Protein AF-A0A6N9GZ29-F1 (afdb_monomer_lite)

Foldseek 3Di:
DEWEDDPQKIADWAFDACPPDPARGDTDGPRPDIDTPVCPVVFKDFPDKDFQKFKFKDLDAVVRSVVRSVSSNVSVVVVVVPDDPQKYKYFPDDPVQDKGKDKDWDWDQDPNDTGIMIMIMIPPTGMMTIMGTDPDD

Radius of gyration: 17.94 Å; chains: 1; bounding box: 43×24×58 Å

Sequence (137 aa):
MILRRYGKWYHSVEPNFNPAAMTEIGFQRDRVLSVSAGDFEDGYRAVATGEVGAEADGDVQRHAERELLGRLEGALGEKVAALEAGQVLVVLNGRTDWPKTRERREAVIVEGENRFFFHWWVDPPLRVGVFEAKASG

pLDDT: mean 94.72, std 6.19, range [49.94, 98.56]

Structure (mmCIF, N/CA/C/O backbone):
data_AF-A0A6N9GZ29-F1
#
_entry.id   AF-A0A6N9GZ29-F1
#
loop_
_atom_site.group_PDB
_atom_site.id
_atom_site.type_symbol
_atom_site.label_atom_id
_atom_site.label_alt_id
_atom_site.label_comp_id
_atom_site.label_asym_id
_atom_site.label_entity_id
_atom_site.label_seq_id
_atom_site.pdbx_PDB_ins_code
_atom_site.Cartn_x
_atom_site.Cartn_y
_atom_site.Cartn_z
_atom_site.occupancy
_atom_site.B_iso_or_equiv
_atom_site.auth_seq_id
_atom_site.auth_comp_id
_atom_site.auth_asym_id
_atom_site.auth_atom_id
_atom_site.pdbx_PDB_model_num
ATOM 1 N N . MET A 1 1 ? -13.084 -2.326 1.342 1.00 94.94 1 MET A N 1
ATOM 2 C CA . MET A 1 1 ? -12.672 -0.965 1.763 1.00 94.94 1 MET A CA 1
ATOM 3 C C . MET A 1 1 ? -11.238 -1.013 2.263 1.00 94.94 1 MET A C 1
ATOM 5 O O . MET A 1 1 ? -10.879 -1.998 2.905 1.00 94.94 1 MET A O 1
ATOM 9 N N . ILE A 1 2 ? -10.453 0.035 1.999 1.00 98.06 2 ILE A N 1
ATOM 10 C CA . ILE A 1 2 ? -9.087 0.190 2.513 1.00 98.06 2 ILE A CA 1
ATOM 11 C C . ILE A 1 2 ? -9.062 1.337 3.523 1.00 98.06 2 ILE A C 1
ATOM 13 O O . ILE A 1 2 ? -9.587 2.410 3.244 1.00 98.06 2 ILE A O 1
ATOM 17 N N . LEU A 1 3 ? -8.432 1.130 4.677 1.00 98.19 3 LEU A N 1
ATOM 18 C CA . LEU A 1 3 ? -8.191 2.145 5.693 1.00 98.19 3 LEU A CA 1
ATOM 19 C C . LEU A 1 3 ? -6.704 2.467 5.799 1.00 98.19 3 LEU A C 1
ATOM 21 O O . LEU A 1 3 ? -5.841 1.596 5.691 1.00 98.19 3 LEU A O 1
ATOM 25 N N . ARG A 1 4 ? -6.393 3.726 6.094 1.00 97.62 4 ARG A N 1
ATOM 26 C CA . ARG A 1 4 ? -5.029 4.163 6.395 1.00 97.62 4 ARG A CA 1
ATOM 27 C C . ARG A 1 4 ? -5.019 5.121 7.572 1.00 97.62 4 ARG A C 1
ATOM 29 O O . ARG A 1 4 ? -5.857 6.019 7.668 1.00 97.62 4 ARG A O 1
ATOM 36 N N . ARG A 1 5 ? -4.017 4.970 8.441 1.00 97.06 5 ARG A N 1
ATOM 37 C CA . ARG A 1 5 ? -3.788 5.885 9.560 1.00 97.06 5 ARG A CA 1
ATOM 38 C C . ARG A 1 5 ? -3.189 7.208 9.082 1.00 97.06 5 ARG A C 1
ATOM 40 O O . ARG A 1 5 ? -2.175 7.248 8.388 1.00 97.06 5 ARG A O 1
ATOM 47 N N . TYR A 1 6 ? -3.781 8.309 9.522 1.00 94.50 6 TYR A N 1
ATOM 48 C CA . TYR A 1 6 ? -3.252 9.662 9.409 1.00 94.50 6 TYR A CA 1
ATOM 49 C C . TYR A 1 6 ? -3.266 10.308 10.797 1.00 94.50 6 TYR A C 1
ATOM 51 O O . TYR A 1 6 ? -4.265 10.868 11.248 1.00 94.50 6 TYR A O 1
ATOM 59 N N . GLY A 1 7 ? -2.139 10.219 11.503 1.00 93.75 7 GLY A N 1
ATOM 60 C CA . GLY A 1 7 ? -2.032 10.721 12.872 1.00 93.75 7 GLY A CA 1
ATOM 61 C C . GLY A 1 7 ? -2.940 9.948 13.832 1.00 93.75 7 GLY A C 1
ATOM 62 O O . GLY A 1 7 ? -2.716 8.763 14.080 1.00 93.75 7 GLY A O 1
ATOM 63 N N . LYS A 1 8 ? -3.950 10.628 14.387 1.00 96.56 8 LYS A N 1
ATOM 64 C CA . LYS A 1 8 ? -4.889 10.077 15.382 1.00 96.56 8 LYS A CA 1
ATOM 65 C C . LYS A 1 8 ? -6.151 9.454 14.776 1.00 96.56 8 LYS A C 1
ATOM 67 O O . LYS A 1 8 ? -7.055 9.112 15.526 1.00 96.56 8 LYS A O 1
ATOM 72 N N . TRP A 1 9 ? -6.220 9.328 13.454 1.00 97.88 9 TRP A N 1
ATOM 73 C CA . TRP A 1 9 ? -7.416 8.872 12.748 1.00 97.88 9 TRP A CA 1
ATOM 74 C C . TRP A 1 9 ? -7.069 7.806 11.720 1.00 97.88 9 TRP A C 1
ATOM 76 O O . TRP A 1 9 ? -6.032 7.902 11.064 1.00 97.88 9 TRP A O 1
ATOM 86 N N . TYR A 1 10 ? -7.953 6.832 11.548 1.00 98.06 10 TYR A N 1
ATOM 87 C CA . TYR A 1 10 ? -8.022 6.016 10.344 1.00 98.06 10 TYR A CA 1
ATOM 88 C C . TYR A 1 10 ? -9.072 6.609 9.412 1.00 98.06 10 TYR A C 1
ATOM 90 O O . TYR A 1 10 ? -10.162 6.985 9.844 1.00 98.06 10 TYR A O 1
ATOM 98 N N . HIS A 1 11 ? -8.730 6.691 8.132 1.00 98.25 11 HIS A N 1
ATOM 99 C CA . HIS A 1 11 ? -9.641 7.128 7.082 1.00 98.25 11 HIS A CA 1
ATOM 100 C C . HIS A 1 11 ? -9.740 6.056 6.014 1.00 98.25 11 HIS A C 1
ATOM 102 O O . HIS A 1 11 ? -8.729 5.415 5.709 1.00 98.25 11 HIS A O 1
ATOM 108 N N . SER A 1 12 ? -10.919 5.920 5.420 1.00 98.00 12 SER A N 1
ATOM 109 C CA . SER A 1 12 ? -11.058 5.185 4.171 1.00 98.00 12 SER A CA 1
ATOM 110 C C . SER A 1 12 ? -10.366 5.921 3.027 1.00 98.00 12 SER A C 1
ATOM 112 O O . SER A 1 12 ? -10.313 7.160 2.978 1.00 98.00 12 SER A O 1
ATOM 114 N N . VAL A 1 13 ? -9.732 5.132 2.169 1.00 98.19 13 VAL A N 1
ATOM 115 C CA . VAL A 1 13 ? -8.892 5.601 1.077 1.00 98.19 13 VAL A CA 1
ATOM 116 C C . VAL A 1 13 ? -9.063 4.726 -0.154 1.00 98.19 13 VAL A C 1
ATOM 118 O O . VAL A 1 13 ? -9.310 3.528 -0.042 1.00 98.19 13 VAL A O 1
ATOM 121 N N . GLU A 1 14 ? -8.805 5.329 -1.305 1.00 97.38 14 GLU A N 1
ATOM 122 C CA . GLU A 1 14 ? -8.599 4.639 -2.573 1.00 97.38 14 GLU A CA 1
ATOM 123 C C . GLU A 1 14 ? -7.116 4.720 -2.973 1.00 97.38 14 GLU A C 1
ATOM 125 O O . GLU A 1 14 ? -6.444 5.717 -2.643 1.00 97.38 14 GLU A O 1
ATOM 130 N N . PRO A 1 15 ? -6.575 3.700 -3.663 1.00 96.44 15 PRO A N 1
ATOM 131 C CA . PRO A 1 15 ? -5.266 3.793 -4.296 1.00 96.44 15 PRO A CA 1
ATOM 132 C C . PRO A 1 15 ? -5.234 4.976 -5.272 1.00 96.44 15 PRO A C 1
ATOM 134 O O . PRO A 1 15 ? -6.202 5.272 -5.964 1.00 96.44 15 PRO A O 1
ATOM 137 N N . ASN A 1 16 ? -4.117 5.695 -5.301 1.00 95.19 16 ASN A N 1
ATOM 138 C CA . ASN A 1 16 ? -3.870 6.767 -6.261 1.00 95.19 16 ASN A CA 1
ATOM 139 C C . ASN A 1 16 ? -2.430 6.636 -6.751 1.00 95.19 16 ASN A C 1
ATOM 141 O O . ASN A 1 16 ? -1.554 7.419 -6.366 1.00 95.19 16 ASN A O 1
ATOM 145 N N . PHE A 1 17 ? -2.173 5.556 -7.491 1.00 95.56 17 PHE A N 1
ATOM 146 C CA . PHE A 1 17 ? -0.832 5.225 -7.948 1.00 95.56 17 PHE A CA 1
ATOM 147 C C . PHE A 1 17 ? -0.514 5.984 -9.232 1.00 95.56 17 PHE A C 1
ATOM 149 O O . PHE A 1 17 ? -1.263 5.931 -10.205 1.00 95.56 17 PHE A O 1
ATOM 156 N N . ASN A 1 18 ? 0.580 6.744 -9.226 1.00 90.75 18 ASN A N 1
ATOM 157 C CA . ASN A 1 18 ? 0.902 7.643 -10.327 1.00 90.75 18 ASN A CA 1
ATOM 158 C C . ASN A 1 18 ? 2.422 7.819 -10.491 1.00 90.75 18 ASN A C 1
ATOM 160 O O . ASN A 1 18 ? 3.042 8.457 -9.638 1.00 90.75 18 ASN A O 1
ATOM 164 N N . PRO A 1 19 ? 3.017 7.371 -11.614 1.00 84.62 19 PRO A N 1
ATOM 165 C CA . PRO A 1 19 ? 4.462 7.470 -11.859 1.00 84.62 19 PRO A CA 1
ATOM 166 C C . PRO A 1 19 ? 4.973 8.918 -12.004 1.00 84.62 19 PRO A C 1
ATOM 168 O O . PRO A 1 19 ? 6.173 9.178 -12.017 1.00 84.62 19 PRO A O 1
ATOM 171 N N . ALA A 1 20 ? 4.070 9.892 -12.158 1.00 87.06 20 ALA A N 1
ATOM 172 C CA . ALA A 1 20 ? 4.404 11.314 -12.226 1.00 87.06 20 ALA A CA 1
ATOM 173 C C . ALA A 1 20 ? 4.254 12.043 -10.876 1.00 87.06 20 ALA A C 1
ATOM 175 O O . ALA A 1 20 ? 4.560 13.234 -10.789 1.00 87.06 20 ALA A O 1
ATOM 176 N N . ALA A 1 21 ? 3.754 11.374 -9.832 1.00 83.25 21 ALA A N 1
ATOM 177 C CA . ALA A 1 21 ? 3.577 11.979 -8.517 1.00 83.25 21 ALA A CA 1
ATOM 178 C C . ALA A 1 21 ? 4.878 11.960 -7.700 1.00 83.25 21 ALA A C 1
ATOM 180 O O . ALA A 1 21 ? 5.719 11.083 -7.849 1.00 83.25 21 ALA A O 1
ATOM 181 N N . MET A 1 22 ? 5.010 12.892 -6.747 1.00 71.62 22 MET A N 1
ATOM 182 C CA . MET A 1 22 ? 6.132 12.906 -5.789 1.00 71.62 22 MET A CA 1
ATOM 183 C C . MET A 1 22 ? 6.166 11.648 -4.897 1.00 71.62 22 MET A C 1
ATOM 185 O O . MET A 1 22 ? 7.170 11.343 -4.259 1.00 71.62 22 MET A O 1
ATOM 189 N N . THR A 1 23 ? 5.044 10.940 -4.798 1.00 80.00 23 THR A N 1
ATOM 190 C CA . THR A 1 23 ? 4.934 9.638 -4.142 1.00 80.00 23 THR A CA 1
ATOM 191 C C . THR A 1 23 ? 4.103 8.754 -5.052 1.00 80.00 23 THR A C 1
ATOM 193 O O . THR A 1 23 ? 2.889 8.931 -5.124 1.00 80.00 23 THR A O 1
ATOM 196 N N . GLU A 1 24 ? 4.758 7.841 -5.764 1.00 87.56 24 GLU A N 1
ATOM 197 C CA . GLU A 1 24 ? 4.104 7.058 -6.817 1.00 87.56 24 GLU A CA 1
ATOM 198 C C . GLU A 1 24 ? 3.087 6.073 -6.251 1.00 87.56 24 GLU A C 1
ATOM 200 O O . GLU A 1 24 ? 2.067 5.825 -6.878 1.00 87.56 24 GLU A O 1
ATOM 205 N N . ILE A 1 25 ? 3.330 5.561 -5.042 1.00 95.56 25 ILE A N 1
ATOM 206 C CA . ILE A 1 25 ? 2.398 4.717 -4.292 1.00 95.56 25 ILE A CA 1
ATOM 207 C C . ILE A 1 25 ? 1.646 5.613 -3.303 1.00 95.56 25 ILE A C 1
ATOM 209 O O . ILE A 1 25 ? 2.064 5.802 -2.156 1.00 95.56 25 ILE A O 1
ATOM 213 N N . GLY A 1 26 ? 0.572 6.237 -3.785 1.00 95.00 26 GLY A N 1
ATOM 214 C CA . GLY A 1 26 ? -0.278 7.159 -3.035 1.00 95.00 26 GLY A CA 1
ATOM 215 C C . GLY A 1 26 ? -1.622 6.559 -2.617 1.00 95.00 26 GLY A C 1
ATOM 216 O O . GLY A 1 26 ? -2.121 5.618 -3.224 1.00 95.00 26 GLY A O 1
ATOM 217 N N . PHE A 1 27 ? -2.234 7.153 -1.591 1.00 95.94 27 PHE A N 1
ATOM 218 C CA . PHE A 1 27 ? -3.605 6.858 -1.163 1.00 95.94 27 PHE A CA 1
ATOM 219 C C . PHE A 1 27 ? -4.366 8.161 -0.948 1.00 95.94 27 PHE A C 1
ATOM 221 O O . PHE A 1 27 ? -3.891 9.051 -0.229 1.00 95.94 27 PHE A O 1
ATOM 228 N N . GLN A 1 28 ? -5.550 8.263 -1.542 1.00 95.62 28 GLN A N 1
ATOM 229 C CA . GLN A 1 28 ? -6.414 9.432 -1.431 1.00 95.62 28 GLN A CA 1
ATOM 230 C C . GLN A 1 28 ? -7.626 9.114 -0.559 1.00 95.62 28 GLN A C 1
ATOM 232 O O . GLN A 1 28 ? -8.272 8.093 -0.745 1.00 95.62 28 GLN A O 1
ATOM 237 N N . ARG A 1 29 ? -7.962 10.005 0.382 1.00 96.94 29 ARG A N 1
ATOM 238 C CA . ARG A 1 29 ? -9.166 9.849 1.213 1.00 96.94 29 ARG A CA 1
ATOM 239 C C . ARG A 1 29 ? -10.422 9.971 0.354 1.00 96.94 29 ARG A C 1
ATOM 241 O O . ARG A 1 29 ? -10.593 10.989 -0.316 1.00 96.94 29 ARG A O 1
ATOM 248 N N . ASP A 1 30 ? -11.312 8.995 0.462 1.00 96.00 30 ASP A N 1
ATOM 249 C CA . ASP A 1 30 ? -12.636 9.003 -0.182 1.00 96.00 30 ASP A CA 1
ATOM 250 C C . ASP A 1 30 ? -13.712 9.701 0.684 1.00 96.00 30 ASP A C 1
ATOM 252 O O . ASP A 1 30 ? -14.773 10.070 0.191 1.00 96.00 30 ASP A O 1
ATOM 256 N N . ARG A 1 31 ? -13.396 9.950 1.969 1.00 93.31 31 ARG A N 1
ATOM 257 C CA . ARG A 1 31 ? -14.261 10.550 3.004 1.00 93.31 31 ARG A CA 1
ATOM 258 C C . ARG A 1 31 ? -15.483 9.711 3.409 1.00 93.31 31 ARG A C 1
ATOM 260 O O . ARG A 1 31 ? -16.382 10.254 4.045 1.00 93.31 31 ARG A O 1
ATOM 267 N N . VAL A 1 32 ? -15.504 8.415 3.108 1.00 96.38 32 VAL A N 1
ATOM 268 C CA . VAL A 1 32 ? -16.609 7.508 3.471 1.00 96.38 32 VAL A CA 1
ATOM 269 C C . VAL A 1 32 ? -16.597 7.163 4.964 1.00 96.38 32 VAL A C 1
ATOM 271 O O . VAL A 1 32 ? -17.634 7.203 5.621 1.00 96.38 32 VAL A O 1
ATOM 274 N N . LEU A 1 33 ? -15.424 6.863 5.520 1.00 95.44 33 LEU A N 1
ATOM 275 C CA . LEU A 1 33 ? -15.212 6.500 6.917 1.00 95.44 33 LEU A CA 1
ATOM 276 C C . LEU A 1 33 ? -14.076 7.325 7.525 1.00 95.44 33 LEU A C 1
ATOM 278 O O . LEU A 1 33 ? -13.017 7.539 6.928 1.00 95.44 33 LEU A O 1
ATOM 282 N N . SER A 1 34 ? -14.286 7.744 8.769 1.00 97.19 34 SER A N 1
ATOM 283 C CA . SER A 1 34 ? -13.264 8.341 9.619 1.00 97.19 34 SER A CA 1
ATOM 284 C C . SER A 1 34 ? -13.493 7.890 11.054 1.00 97.19 34 SER A C 1
ATOM 286 O O . SER A 1 34 ? -14.524 8.213 11.637 1.00 97.19 34 SER A O 1
ATOM 288 N N . VAL A 1 35 ? -12.534 7.170 11.628 1.00 97.12 35 VAL A N 1
ATOM 289 C CA . VAL A 1 35 ? -12.609 6.630 12.995 1.00 97.12 35 VAL A CA 1
ATOM 290 C C . VAL A 1 35 ? -11.339 6.985 13.754 1.00 97.12 35 VAL A C 1
ATOM 292 O O . VAL A 1 35 ? -10.257 7.064 13.160 1.00 97.12 35 VAL A O 1
ATOM 295 N N . SER A 1 36 ? -11.453 7.280 15.049 1.00 98.06 36 SER A N 1
ATOM 296 C CA . SER A 1 36 ? -10.268 7.601 15.837 1.00 98.06 36 SER A CA 1
ATOM 297 C C . SER A 1 36 ? -9.372 6.365 15.947 1.00 98.06 36 SER A C 1
ATOM 299 O O . SER A 1 36 ? -9.835 5.228 15.878 1.00 98.06 36 SER A O 1
ATOM 301 N N . ALA A 1 37 ? -8.065 6.575 16.083 1.00 96.88 37 ALA A N 1
ATOM 302 C CA . ALA A 1 37 ? -7.130 5.468 16.235 1.00 96.88 37 ALA A CA 1
ATOM 303 C C . ALA A 1 37 ? -7.436 4.642 17.491 1.00 96.88 37 ALA A C 1
ATOM 305 O O . ALA A 1 37 ? -7.351 3.425 17.415 1.00 96.88 37 ALA A O 1
ATOM 306 N N . GLY A 1 38 ? -7.855 5.292 18.584 1.00 97.25 38 GLY A N 1
ATOM 307 C CA . GLY A 1 38 ? -8.264 4.606 19.811 1.00 97.25 38 GLY A CA 1
ATOM 308 C C . GLY A 1 38 ? -9.485 3.719 19.582 1.00 97.25 38 GLY A C 1
ATOM 309 O O . GLY A 1 38 ? -9.400 2.517 19.789 1.00 97.25 38 GLY A O 1
ATOM 310 N N . ASP A 1 39 ? -10.571 4.277 19.036 1.00 97.12 39 ASP A N 1
ATOM 311 C CA . ASP A 1 39 ? -11.798 3.504 18.786 1.00 97.12 39 ASP A CA 1
ATOM 312 C C . ASP A 1 39 ? -11.554 2.341 17.813 1.00 97.12 39 ASP A C 1
ATOM 314 O O . ASP A 1 39 ? -12.140 1.270 17.956 1.00 97.12 39 ASP A O 1
ATOM 318 N N . PHE A 1 40 ? -10.683 2.532 16.815 1.00 97.06 40 PHE A N 1
ATOM 319 C CA . PHE A 1 40 ? -10.313 1.462 15.894 1.00 97.06 40 PHE A CA 1
ATOM 320 C C . PHE A 1 40 ? -9.513 0.359 16.596 1.00 97.06 40 PHE A C 1
ATOM 322 O O . PHE A 1 40 ? -9.835 -0.816 16.454 1.00 97.06 40 PHE A O 1
ATOM 329 N N . GLU A 1 41 ? -8.483 0.720 17.361 1.00 95.00 41 GLU A N 1
ATOM 330 C CA . GLU A 1 41 ? -7.622 -0.229 18.081 1.00 95.00 41 GLU A CA 1
ATOM 331 C C . GLU A 1 41 ? -8.408 -0.999 19.170 1.00 95.00 41 GLU A C 1
ATOM 333 O O . GLU A 1 41 ? -8.197 -2.203 19.376 1.00 95.00 41 GLU A O 1
ATOM 338 N N . ASP A 1 42 ? -9.389 -0.348 19.798 1.00 96.19 42 ASP A N 1
ATOM 339 C CA . ASP A 1 42 ? -10.296 -0.955 20.772 1.00 96.19 42 ASP A CA 1
ATOM 340 C C . ASP A 1 42 ? -11.367 -1.822 20.102 1.00 96.19 42 ASP A C 1
ATOM 342 O O . ASP A 1 42 ? -11.636 -2.928 20.574 1.00 96.19 42 ASP A O 1
ATOM 346 N N . GLY A 1 43 ? -11.932 -1.374 18.980 1.00 95.69 43 GLY A N 1
ATOM 347 C CA . GLY A 1 43 ? -13.061 -2.015 18.307 1.00 95.69 43 GLY A CA 1
ATOM 348 C C . GLY A 1 43 ? -12.700 -3.085 17.276 1.00 95.69 43 GLY A C 1
ATOM 349 O O . GLY A 1 43 ? -13.558 -3.899 16.951 1.00 95.69 43 GLY A O 1
ATOM 350 N N . TYR A 1 44 ? -11.464 -3.125 16.770 1.00 96.94 44 TYR A N 1
ATOM 351 C CA . TYR A 1 44 ? -11.045 -4.045 15.706 1.00 96.94 44 TYR A CA 1
ATOM 352 C C . TYR A 1 44 ? -9.875 -4.932 16.125 1.00 96.94 44 TYR A C 1
ATOM 354 O O . TYR A 1 44 ? -9.022 -4.549 16.926 1.00 96.94 44 TYR A O 1
ATOM 362 N N . ARG A 1 45 ? -9.805 -6.134 15.550 1.00 96.94 45 ARG A N 1
ATOM 363 C CA . ARG A 1 45 ? -8.658 -7.044 15.678 1.00 96.94 45 ARG A CA 1
ATOM 364 C C . ARG A 1 45 ? -8.124 -7.434 14.307 1.00 96.94 45 ARG A C 1
ATOM 366 O O . ARG A 1 45 ? -8.899 -7.602 13.371 1.00 96.94 45 ARG A O 1
ATOM 373 N N . ALA A 1 46 ? -6.808 -7.597 14.205 1.00 97.38 46 ALA A N 1
ATOM 374 C CA . ALA A 1 46 ? -6.187 -8.142 13.004 1.00 97.38 46 ALA A CA 1
ATOM 375 C C . ALA A 1 46 ? -6.450 -9.651 12.929 1.00 97.38 46 ALA A C 1
ATOM 377 O O . ALA A 1 46 ? -6.232 -10.360 13.912 1.00 97.38 46 ALA A O 1
ATOM 378 N N . VAL A 1 47 ? -6.885 -10.132 11.767 1.00 97.19 47 VAL A N 1
ATOM 379 C CA . VAL A 1 47 ? -7.078 -11.566 11.488 1.00 97.19 47 VAL A CA 1
ATOM 380 C C . VAL A 1 47 ? -6.050 -12.116 10.508 1.00 97.19 47 VAL A C 1
ATOM 382 O O . VAL A 1 47 ? -5.732 -13.299 10.550 1.00 97.19 47 VAL A O 1
ATOM 385 N N . ALA A 1 48 ? -5.473 -11.254 9.671 1.00 97.50 48 ALA A N 1
ATOM 386 C CA . ALA A 1 48 ? -4.356 -11.597 8.804 1.00 97.50 48 ALA A CA 1
ATOM 387 C C . ALA A 1 48 ? -3.481 -10.367 8.560 1.00 97.50 48 ALA A C 1
ATOM 389 O O . ALA A 1 48 ? -3.972 -9.239 8.522 1.00 97.50 48 ALA A O 1
ATOM 390 N N . THR A 1 49 ? -2.189 -10.580 8.345 1.00 97.69 49 THR A N 1
ATOM 391 C CA . THR A 1 49 ? -1.264 -9.559 7.849 1.00 97.69 49 THR A CA 1
ATOM 392 C C . THR A 1 49 ? -0.457 -10.131 6.698 1.00 97.69 49 THR A C 1
ATOM 394 O O . THR A 1 49 ? -0.315 -11.345 6.556 1.00 97.69 49 THR A O 1
ATOM 397 N N . GLY A 1 50 ? 0.045 -9.257 5.839 1.00 96.94 50 GLY A N 1
ATOM 398 C CA . GLY A 1 50 ? 0.871 -9.671 4.723 1.00 96.94 50 GLY A CA 1
ATOM 399 C C . GLY A 1 50 ? 1.428 -8.493 3.954 1.00 96.94 50 GLY A C 1
ATOM 400 O O . GLY A 1 50 ? 1.225 -7.326 4.295 1.00 96.94 50 GLY A O 1
ATOM 401 N N . GLU A 1 51 ? 2.129 -8.831 2.888 1.00 97.62 51 GLU A N 1
ATOM 402 C CA . GLU A 1 51 ? 2.784 -7.878 2.010 1.00 97.62 51 GLU A CA 1
ATOM 403 C C . GLU A 1 51 ? 2.149 -7.938 0.621 1.00 97.62 51 GLU A C 1
ATOM 405 O O . GLU A 1 51 ? 1.637 -8.971 0.180 1.00 97.62 51 GLU A O 1
ATOM 410 N N . VAL A 1 52 ? 2.139 -6.790 -0.043 1.00 96.50 52 VAL A N 1
ATOM 411 C CA . VAL A 1 52 ? 1.795 -6.611 -1.446 1.00 96.50 52 VAL A CA 1
ATOM 412 C C . VAL A 1 52 ? 3.062 -6.085 -2.104 1.00 96.50 52 VAL A C 1
ATOM 414 O O . VAL A 1 52 ? 3.468 -4.939 -1.892 1.00 96.50 52 VAL A O 1
ATOM 417 N N . GLY A 1 53 ? 3.722 -6.964 -2.843 1.00 92.12 53 GLY A N 1
ATOM 418 C CA . GLY A 1 53 ? 4.817 -6.614 -3.732 1.00 92.12 53 GLY A CA 1
ATOM 419 C C . GLY A 1 53 ? 4.337 -6.640 -5.175 1.00 92.12 53 GLY A C 1
ATOM 420 O O . GLY A 1 53 ? 3.311 -7.240 -5.495 1.00 92.12 53 GLY A O 1
ATOM 421 N N . ALA A 1 54 ? 5.100 -5.999 -6.043 1.00 95.81 54 ALA A N 1
ATOM 422 C CA . ALA A 1 54 ? 4.979 -6.154 -7.478 1.00 95.81 54 ALA A CA 1
ATOM 423 C C . ALA A 1 54 ? 6.375 -6.031 -8.083 1.00 95.81 54 ALA A C 1
ATOM 425 O O . ALA A 1 54 ? 7.251 -5.378 -7.509 1.00 95.81 54 ALA A O 1
ATOM 426 N N . GLU A 1 55 ? 6.546 -6.648 -9.243 1.00 97.06 55 GLU A N 1
ATOM 427 C CA . GLU A 1 55 ? 7.727 -6.518 -10.087 1.00 97.06 55 GLU A CA 1
ATOM 428 C C . GLU A 1 55 ? 7.259 -6.362 -11.533 1.00 97.06 55 GLU A C 1
ATOM 430 O O . GLU A 1 55 ? 6.207 -6.898 -11.903 1.00 97.06 55 GLU A O 1
ATOM 435 N N . ALA A 1 56 ? 8.007 -5.622 -12.342 1.00 97.81 56 ALA A N 1
ATOM 436 C CA . ALA A 1 56 ? 7.782 -5.508 -13.776 1.00 97.81 56 ALA A CA 1
ATOM 437 C C . ALA A 1 56 ? 9.093 -5.187 -14.493 1.00 97.81 56 ALA A C 1
ATOM 439 O O . ALA A 1 56 ? 9.910 -4.413 -14.000 1.00 97.81 56 ALA A O 1
ATOM 440 N N . ASP A 1 57 ? 9.249 -5.748 -15.683 1.00 97.00 57 ASP A N 1
ATOM 441 C CA . ASP A 1 57 ? 10.453 -5.629 -16.487 1.00 97.00 57 ASP A CA 1
ATOM 442 C C . ASP A 1 57 ? 10.092 -5.133 -17.888 1.00 97.00 57 ASP A C 1
ATOM 444 O O . ASP A 1 57 ? 9.024 -5.457 -18.409 1.00 97.00 57 ASP A O 1
ATOM 448 N N . GLY A 1 58 ? 10.982 -4.380 -18.531 1.00 96.06 58 GLY A N 1
ATOM 449 C CA . GLY A 1 58 ? 10.756 -3.959 -19.910 1.00 96.06 58 GLY A CA 1
ATOM 450 C C . GLY A 1 58 ? 11.909 -3.191 -20.536 1.00 96.06 58 GLY A C 1
ATOM 451 O O . GLY A 1 58 ? 12.830 -2.731 -19.869 1.00 96.06 58 GLY A O 1
ATOM 452 N N . ASP A 1 59 ? 11.838 -3.023 -21.848 1.00 94.75 59 ASP A N 1
ATOM 453 C CA . ASP A 1 59 ? 12.781 -2.246 -22.659 1.00 94.75 59 ASP A CA 1
ATOM 454 C C . ASP A 1 59 ? 12.493 -0.733 -22.626 1.00 94.75 59 ASP A C 1
ATOM 456 O O . ASP A 1 59 ? 13.368 0.089 -22.898 1.00 94.75 59 ASP A O 1
ATOM 460 N N . VAL A 1 60 ? 11.274 -0.345 -22.236 1.00 94.44 60 VAL A N 1
ATOM 461 C CA . VAL A 1 60 ? 10.858 1.051 -22.065 1.00 94.4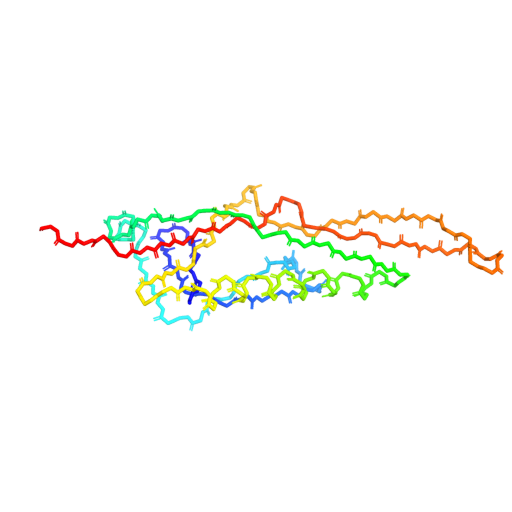4 60 VAL A CA 1
ATOM 462 C C . VAL A 1 60 ? 10.594 1.348 -20.590 1.00 94.44 60 VAL A C 1
ATOM 464 O O . VAL A 1 60 ? 9.569 0.948 -20.040 1.00 94.44 60 VAL A O 1
ATOM 467 N N . GLN A 1 61 ? 11.478 2.140 -19.972 1.00 93.25 61 GLN A N 1
ATOM 468 C CA . GLN A 1 61 ? 11.446 2.498 -18.544 1.00 93.25 61 GLN A CA 1
ATOM 469 C C . GLN A 1 61 ? 10.043 2.863 -18.028 1.00 93.25 61 GLN A C 1
ATOM 471 O O . GLN A 1 61 ? 9.544 2.25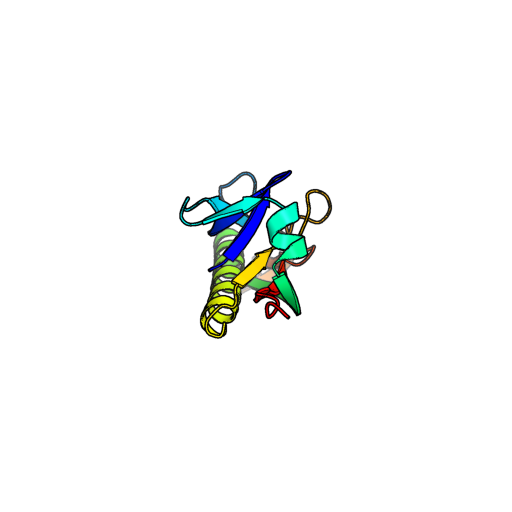3 -17.089 1.00 93.25 61 GLN A O 1
ATOM 476 N N . ARG A 1 62 ? 9.380 3.836 -18.672 1.00 93.94 62 ARG A N 1
ATOM 477 C CA . ARG A 1 62 ? 8.056 4.336 -18.255 1.00 93.94 62 ARG A CA 1
ATOM 478 C C . ARG A 1 62 ? 6.925 3.334 -18.454 1.00 93.94 62 ARG A C 1
ATOM 480 O O . ARG A 1 62 ? 5.884 3.476 -17.819 1.00 93.94 62 ARG A O 1
ATOM 487 N N . HIS A 1 63 ? 7.081 2.383 -19.371 1.00 95.62 63 HIS A N 1
ATOM 488 C CA . HIS A 1 63 ? 6.090 1.332 -19.566 1.00 95.62 63 HIS A CA 1
ATOM 489 C C . HIS A 1 63 ? 6.193 0.314 -18.429 1.00 95.62 63 HIS A C 1
ATOM 491 O O . HIS A 1 63 ? 5.191 0.072 -17.761 1.00 95.62 63 HIS A O 1
ATOM 497 N N . ALA A 1 64 ? 7.406 -0.170 -18.147 1.00 96.25 64 ALA A N 1
ATOM 498 C CA . ALA A 1 64 ? 7.665 -1.113 -17.061 1.00 96.25 64 ALA A CA 1
ATOM 499 C C . ALA A 1 64 ? 7.249 -0.549 -15.689 1.00 96.25 64 ALA A C 1
ATOM 501 O O . ALA A 1 64 ? 6.582 -1.224 -14.914 1.00 96.25 64 ALA A O 1
ATOM 502 N N . GLU A 1 65 ? 7.536 0.726 -15.412 1.00 96.19 65 GLU A N 1
ATOM 503 C CA . GLU A 1 65 ? 7.095 1.403 -14.183 1.00 96.19 65 GLU A CA 1
ATOM 504 C C . GLU A 1 65 ? 5.558 1.480 -14.055 1.00 96.19 65 GLU A C 1
ATOM 506 O O . GLU A 1 65 ? 5.000 1.233 -12.986 1.00 96.19 65 GLU A O 1
ATOM 511 N N . ARG A 1 66 ? 4.835 1.797 -15.140 1.00 96.06 66 ARG A N 1
ATOM 512 C CA . ARG A 1 66 ? 3.357 1.802 -15.122 1.00 96.06 66 ARG A CA 1
ATOM 513 C C . ARG A 1 66 ? 2.794 0.410 -14.897 1.00 96.06 66 ARG A C 1
ATOM 515 O O . ARG A 1 66 ? 1.809 0.265 -14.180 1.00 96.06 66 ARG A O 1
ATOM 522 N N . GLU A 1 67 ? 3.405 -0.593 -15.515 1.00 97.62 67 GLU A N 1
ATOM 523 C CA . GLU A 1 67 ? 3.016 -1.982 -15.328 1.00 97.62 67 GLU A CA 1
ATOM 524 C C . GLU A 1 67 ? 3.242 -2.431 -13.879 1.00 97.62 67 GLU A C 1
ATOM 526 O O . GLU A 1 67 ? 2.348 -3.044 -13.297 1.00 97.62 67 GLU A O 1
ATOM 531 N N . LEU A 1 68 ? 4.366 -2.050 -13.260 1.00 98.00 68 LEU A N 1
ATOM 532 C CA . LEU A 1 68 ? 4.625 -2.277 -11.836 1.00 98.00 68 LEU A CA 1
ATOM 533 C C . LEU A 1 68 ? 3.481 -1.728 -10.972 1.00 98.00 68 LEU A C 1
ATOM 535 O O . LEU A 1 68 ? 2.925 -2.449 -10.140 1.00 98.00 68 LEU A O 1
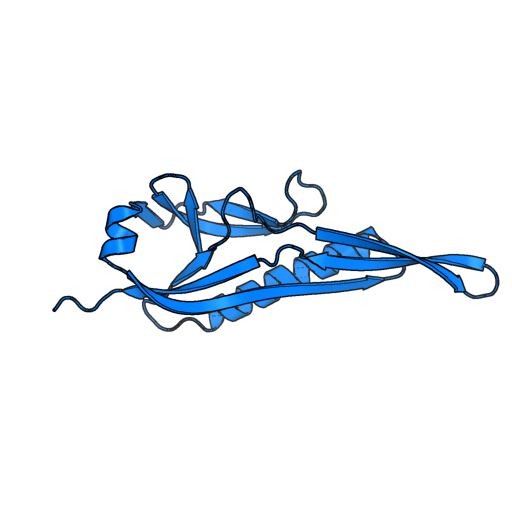ATOM 539 N N . LEU A 1 69 ? 3.131 -0.453 -11.163 1.00 97.75 69 LEU A N 1
ATOM 540 C CA . LEU A 1 69 ? 2.090 0.209 -10.376 1.00 97.75 69 LEU A CA 1
ATOM 541 C C . LEU A 1 69 ? 0.712 -0.419 -10.616 1.00 97.75 69 LEU A C 1
ATOM 543 O O . LEU A 1 69 ? -0.016 -0.654 -9.655 1.00 97.75 69 LEU A O 1
ATOM 547 N N . GLY A 1 70 ? 0.381 -0.760 -11.864 1.00 97.62 70 GLY A N 1
ATOM 548 C CA . GLY A 1 70 ? -0.869 -1.444 -12.199 1.00 97.62 70 GLY A CA 1
ATOM 549 C C . GLY A 1 70 ? -0.972 -2.839 -11.575 1.00 97.62 70 GLY A C 1
ATOM 550 O O . GLY A 1 70 ? -2.022 -3.201 -11.049 1.00 97.62 70 GLY A O 1
ATOM 551 N N . ARG A 1 71 ? 0.125 -3.609 -11.556 1.00 98.06 71 ARG A N 1
ATOM 552 C CA . ARG A 1 71 ? 0.192 -4.912 -10.868 1.00 98.06 71 ARG A CA 1
ATOM 553 C C . ARG A 1 71 ? 0.005 -4.757 -9.358 1.00 98.06 71 ARG A C 1
ATOM 555 O O . ARG A 1 71 ? -0.738 -5.530 -8.758 1.00 98.06 71 ARG A O 1
ATOM 562 N N . LEU A 1 72 ? 0.632 -3.746 -8.750 1.00 98.19 72 LEU A N 1
ATOM 563 C CA . LEU A 1 72 ? 0.476 -3.458 -7.322 1.00 98.19 72 LEU A CA 1
ATOM 564 C C . LEU A 1 72 ? -0.972 -3.073 -6.974 1.00 98.19 72 LEU A C 1
ATOM 566 O O . LEU A 1 72 ? -1.512 -3.547 -5.976 1.00 98.19 72 LEU A O 1
ATOM 570 N N . GLU A 1 73 ? -1.599 -2.225 -7.793 1.00 97.69 73 GLU A N 1
ATOM 571 C CA . GLU A 1 73 ? -2.996 -1.812 -7.626 1.00 97.69 73 GLU A CA 1
ATOM 572 C C . GLU A 1 73 ? -3.953 -2.998 -7.782 1.00 97.69 73 GLU A C 1
ATOM 574 O O . GLU A 1 73 ? -4.822 -3.199 -6.934 1.00 97.69 73 GLU A O 1
ATOM 579 N N . GLY A 1 74 ? -3.743 -3.835 -8.803 1.00 97.69 74 GLY A N 1
ATOM 580 C CA . GLY A 1 74 ? -4.510 -5.061 -9.021 1.00 97.69 74 GLY A CA 1
ATOM 581 C C . GLY A 1 74 ? -4.417 -6.026 -7.838 1.00 97.69 74 GLY A C 1
ATOM 582 O O . GLY A 1 74 ? -5.444 -6.440 -7.304 1.00 97.69 74 GLY A O 1
ATOM 583 N N . ALA A 1 75 ? -3.204 -6.304 -7.352 1.00 97.69 75 ALA A N 1
ATOM 584 C CA . ALA A 1 75 ? -2.986 -7.174 -6.195 1.00 97.69 75 ALA A CA 1
ATOM 585 C C . ALA A 1 75 ? -3.642 -6.628 -4.912 1.00 97.69 75 ALA A C 1
ATOM 587 O O . ALA A 1 75 ? -4.136 -7.385 -4.071 1.00 97.69 75 ALA A O 1
ATOM 588 N N . LEU A 1 76 ? -3.677 -5.304 -4.747 1.00 97.50 76 LEU A N 1
ATOM 589 C CA . LEU A 1 76 ? -4.393 -4.671 -3.646 1.00 97.50 76 LEU A CA 1
ATOM 590 C C . LEU A 1 76 ? -5.916 -4.800 -3.813 1.00 97.50 76 LEU A C 1
ATOM 592 O O . LEU A 1 76 ? -6.612 -5.103 -2.842 1.00 97.50 76 LEU A O 1
ATOM 596 N N . GLY A 1 77 ? -6.422 -4.630 -5.037 1.00 97.50 77 GLY A N 1
ATOM 597 C CA . GLY A 1 77 ? -7.824 -4.839 -5.396 1.00 97.50 77 GLY A CA 1
ATOM 598 C C . GLY A 1 77 ? -8.299 -6.269 -5.132 1.00 97.50 77 GLY A C 1
ATOM 599 O O . GLY A 1 77 ? -9.365 -6.458 -4.550 1.00 97.50 77 GLY A O 1
ATOM 600 N N . GLU A 1 78 ? -7.484 -7.276 -5.452 1.00 97.25 78 GLU A N 1
ATOM 601 C CA . GLU A 1 78 ? -7.762 -8.684 -5.135 1.00 97.25 78 GLU A CA 1
ATOM 602 C C . GLU A 1 78 ? -7.908 -8.913 -3.627 1.00 97.25 78 GLU A C 1
ATOM 604 O O . GLU A 1 78 ? -8.855 -9.564 -3.183 1.00 97.25 78 GLU A O 1
ATOM 609 N N . LYS A 1 79 ? -7.025 -8.320 -2.811 1.00 97.44 79 LYS A N 1
ATOM 610 C CA . LYS A 1 79 ? -7.141 -8.397 -1.345 1.00 97.44 79 LYS A CA 1
ATOM 611 C C . LYS A 1 79 ? -8.413 -7.738 -0.826 1.00 97.44 79 LYS A C 1
ATOM 613 O O . LYS A 1 79 ? -8.985 -8.229 0.140 1.00 97.44 79 LYS A O 1
ATOM 618 N N . VAL A 1 80 ? -8.854 -6.643 -1.446 1.00 96.88 80 VAL A N 1
ATOM 619 C CA . VAL A 1 80 ? -10.123 -5.989 -1.097 1.00 96.88 80 VAL A CA 1
ATOM 620 C C . VAL A 1 80 ? -11.322 -6.847 -1.504 1.00 96.88 80 VAL A C 1
ATOM 622 O O . VAL A 1 80 ? -12.272 -6.944 -0.732 1.00 96.88 80 VAL A O 1
ATOM 625 N N . ALA A 1 81 ? -11.282 -7.473 -2.680 1.00 97.19 81 ALA A N 1
ATOM 626 C CA . ALA A 1 81 ? -12.344 -8.351 -3.167 1.00 97.19 81 ALA A CA 1
ATOM 627 C C . ALA A 1 81 ? -12.479 -9.639 -2.337 1.00 97.19 81 ALA A C 1
ATOM 629 O O . ALA A 1 81 ? -13.569 -10.195 -2.245 1.00 97.19 81 ALA A O 1
ATOM 630 N N . ALA A 1 82 ? -11.387 -10.090 -1.716 1.00 96.88 82 ALA A N 1
ATOM 631 C CA . ALA A 1 82 ? -11.357 -11.257 -0.840 1.00 96.88 82 ALA A CA 1
ATOM 632 C C . ALA A 1 82 ? -11.842 -10.988 0.600 1.00 96.88 82 ALA A C 1
ATOM 634 O O . ALA A 1 82 ? -11.869 -11.918 1.403 1.00 96.88 82 ALA A O 1
ATOM 635 N N . LEU A 1 83 ? -12.190 -9.743 0.953 1.00 97.38 8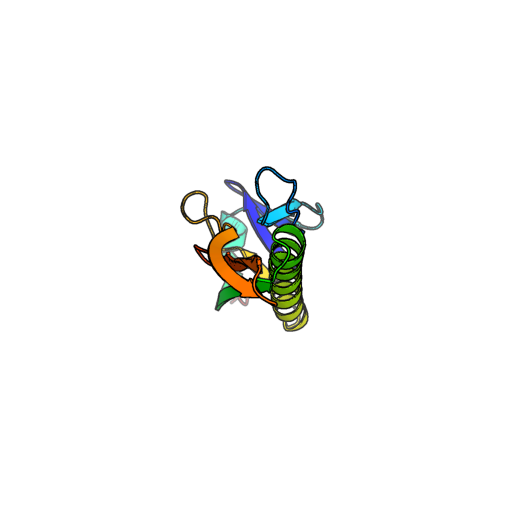3 LEU A N 1
ATOM 636 C CA . LEU A 1 83 ? -12.694 -9.414 2.290 1.00 97.38 83 LEU A CA 1
ATOM 637 C C . LEU A 1 83 ? -14.079 -10.026 2.526 1.00 97.38 83 LEU A C 1
ATOM 639 O O . LEU A 1 83 ? -14.984 -9.892 1.702 1.00 97.38 83 LEU A O 1
ATOM 643 N N . GLU A 1 84 ? -14.269 -10.618 3.700 1.00 96.94 84 GLU A N 1
ATOM 644 C CA . GLU A 1 84 ? -15.583 -11.055 4.164 1.00 96.94 84 GLU A CA 1
ATOM 645 C C . GLU A 1 84 ? -16.417 -9.876 4.693 1.00 96.94 84 GLU A C 1
ATOM 647 O O . GLU A 1 84 ? -15.932 -8.759 4.911 1.00 96.94 84 GLU A O 1
ATOM 652 N N . ALA A 1 85 ? -17.710 -10.115 4.922 1.00 94.00 85 ALA A N 1
ATOM 653 C CA . ALA A 1 85 ? -18.609 -9.097 5.450 1.00 94.00 85 ALA A CA 1
ATOM 654 C C . ALA A 1 85 ? -18.124 -8.574 6.815 1.00 94.00 85 ALA A C 1
ATOM 656 O O . ALA A 1 85 ? -17.901 -9.339 7.749 1.00 94.00 85 ALA A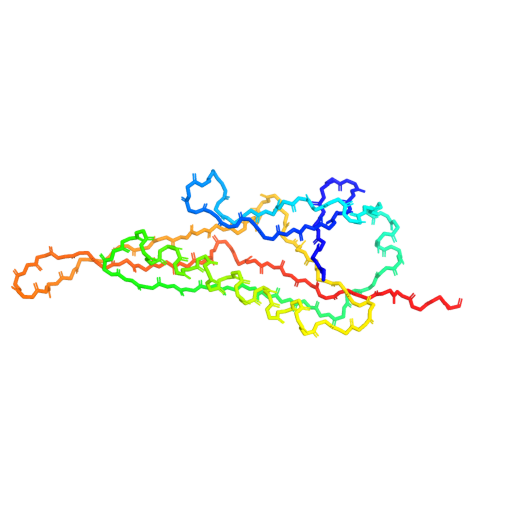 O 1
ATOM 657 N N . GLY A 1 86 ? -17.984 -7.251 6.935 1.00 93.44 86 GLY A N 1
ATOM 658 C CA . GLY A 1 86 ? -17.492 -6.596 8.153 1.00 93.44 86 GLY A CA 1
ATOM 659 C C . GLY A 1 86 ? -15.965 -6.530 8.276 1.00 93.44 86 GLY A C 1
ATOM 660 O O . GLY A 1 86 ? -15.470 -5.897 9.210 1.00 93.44 86 GLY A O 1
ATOM 661 N N . GLN A 1 87 ? -15.219 -7.119 7.336 1.00 97.38 87 GLN A N 1
ATOM 662 C CA . GLN A 1 87 ? -13.769 -6.984 7.283 1.00 97.38 87 GLN A CA 1
ATOM 663 C C . GLN A 1 87 ? -13.340 -5.719 6.533 1.00 97.38 87 GLN A C 1
ATOM 665 O O . GLN A 1 87 ? -13.994 -5.242 5.600 1.00 97.38 87 GLN A O 1
ATOM 670 N N . VAL A 1 88 ? -12.191 -5.183 6.930 1.00 97.94 88 VAL A N 1
ATOM 671 C CA . VAL A 1 88 ? -11.534 -4.046 6.285 1.00 97.94 88 VAL A CA 1
ATOM 672 C C . VAL A 1 88 ? -10.064 -4.357 6.047 1.00 97.94 88 VAL A C 1
ATOM 674 O O . VAL A 1 88 ? -9.417 -5.017 6.859 1.00 97.94 88 VAL A O 1
ATOM 677 N N . LEU A 1 89 ? -9.519 -3.851 4.942 1.00 98.50 89 LEU A N 1
ATOM 678 C CA . LEU A 1 89 ? -8.084 -3.895 4.689 1.00 98.50 89 LEU A CA 1
ATOM 679 C C . LEU A 1 89 ? -7.440 -2.630 5.261 1.00 98.50 89 LEU A C 1
ATOM 681 O O . LEU A 1 89 ? -7.958 -1.537 5.066 1.00 98.50 89 LEU A O 1
ATOM 685 N N . VAL A 1 90 ? -6.309 -2.746 5.945 1.00 98.56 90 VAL A N 1
ATOM 686 C CA . VAL A 1 90 ? -5.600 -1.622 6.569 1.00 98.56 90 VAL A CA 1
ATOM 687 C C . VAL A 1 90 ? -4.182 -1.549 6.025 1.00 98.56 90 VAL A C 1
ATOM 689 O O . VAL A 1 90 ? -3.460 -2.541 6.066 1.00 98.56 90 VAL A O 1
ATOM 692 N N . VAL A 1 91 ? -3.760 -0.372 5.559 1.00 98.31 91 VAL A N 1
ATOM 693 C CA . VAL A 1 91 ? -2.357 -0.095 5.217 1.00 98.31 91 VAL A CA 1
ATOM 694 C C . VAL A 1 91 ? -1.555 0.065 6.505 1.00 98.31 91 VAL A C 1
ATOM 696 O O . VAL A 1 91 ? -1.837 0.952 7.314 1.00 98.31 91 VAL A O 1
ATOM 699 N N . LEU A 1 92 ? -0.547 -0.787 6.677 1.00 98.00 92 LEU A N 1
ATOM 700 C CA . LEU A 1 92 ? 0.257 -0.877 7.896 1.00 98.00 92 LEU A CA 1
ATOM 701 C C . LEU A 1 92 ? 1.561 -0.078 7.819 1.00 98.00 92 LEU A C 1
ATOM 703 O O . LEU A 1 92 ? 2.169 0.173 8.860 1.00 98.00 92 LEU A O 1
ATOM 707 N N . ASN A 1 93 ? 2.003 0.329 6.623 1.00 97.00 93 ASN A N 1
ATOM 708 C CA . ASN A 1 93 ? 3.216 1.136 6.502 1.00 97.00 93 ASN A CA 1
ATOM 709 C C . ASN A 1 93 ? 3.060 2.492 7.197 1.00 97.00 93 ASN A C 1
ATOM 711 O O . ASN A 1 93 ? 2.057 3.199 7.044 1.00 97.00 93 ASN A O 1
ATOM 715 N N . GLY A 1 94 ? 4.102 2.873 7.926 1.00 93.38 94 GLY A N 1
ATOM 716 C CA . GLY A 1 94 ? 4.256 4.183 8.528 1.00 93.38 94 GLY A CA 1
ATOM 717 C C . GLY A 1 94 ? 5.021 5.145 7.621 1.00 93.38 94 GLY A C 1
ATOM 718 O O . GLY A 1 94 ? 5.140 4.978 6.410 1.00 93.38 94 GLY A O 1
ATOM 719 N N . ARG A 1 95 ? 5.552 6.211 8.227 1.00 89.31 95 ARG A N 1
ATOM 720 C CA . ARG A 1 95 ? 6.319 7.237 7.501 1.00 89.31 95 ARG A CA 1
ATOM 721 C C . ARG A 1 95 ? 7.715 6.756 7.092 1.00 89.31 95 ARG A C 1
ATOM 723 O O . ARG A 1 95 ? 8.254 7.239 6.104 1.00 89.31 95 ARG A O 1
ATOM 730 N N . THR A 1 96 ? 8.325 5.881 7.885 1.00 91.56 96 THR A N 1
ATOM 731 C CA . THR A 1 96 ? 9.731 5.466 7.739 1.00 91.56 96 THR A CA 1
ATOM 732 C C . THR A 1 96 ? 9.918 4.320 6.754 1.00 91.56 96 THR A C 1
ATOM 734 O O . THR A 1 96 ? 10.965 4.216 6.132 1.00 91.56 96 THR A O 1
ATOM 737 N N . ASP A 1 97 ? 8.898 3.488 6.605 1.00 94.81 97 ASP A N 1
ATOM 738 C CA . ASP A 1 97 ? 8.867 2.275 5.793 1.00 94.81 97 ASP A CA 1
ATOM 739 C C . ASP A 1 97 ? 7.838 2.395 4.661 1.00 94.81 97 ASP A C 1
ATOM 741 O O . ASP A 1 97 ? 7.241 1.406 4.243 1.00 94.81 97 ASP A O 1
ATOM 745 N N . TRP A 1 98 ? 7.570 3.622 4.207 1.00 95.25 98 TRP A N 1
ATOM 746 C CA . TRP A 1 98 ? 6.633 3.845 3.113 1.00 95.25 98 TRP A CA 1
ATOM 747 C C . TRP A 1 98 ? 7.153 3.170 1.835 1.00 95.25 98 TRP A C 1
ATOM 749 O O . TRP A 1 98 ? 8.326 3.386 1.502 1.00 95.25 98 TRP A O 1
ATOM 759 N N . PRO A 1 99 ? 6.319 2.387 1.123 1.00 95.94 99 PRO A N 1
ATOM 760 C CA . PRO A 1 99 ? 6.745 1.686 -0.076 1.00 95.94 99 PRO A CA 1
ATOM 761 C C . PRO A 1 99 ? 7.135 2.661 -1.182 1.00 95.94 99 PRO A C 1
ATOM 763 O O . PRO A 1 99 ? 6.543 3.735 -1.333 1.00 95.94 99 PRO A O 1
ATOM 766 N N . LYS A 1 100 ? 8.156 2.280 -1.949 1.00 95.06 100 LYS A N 1
ATOM 767 C CA . LYS A 1 100 ? 8.686 3.063 -3.068 1.00 95.06 100 LYS A CA 1
ATOM 768 C C . LYS A 1 100 ? 8.990 2.147 -4.235 1.00 95.06 100 LYS A C 1
ATOM 770 O O . LYS A 1 100 ? 9.442 1.022 -4.022 1.00 95.06 100 LYS A O 1
ATOM 775 N N . THR A 1 101 ? 8.784 2.650 -5.442 1.00 96.06 101 THR A N 1
ATOM 776 C CA . THR A 1 101 ? 9.305 2.002 -6.640 1.00 96.06 101 THR A CA 1
ATOM 777 C C . THR A 1 101 ? 10.835 2.053 -6.598 1.00 96.06 101 THR A C 1
ATOM 779 O O . THR A 1 101 ? 11.457 2.979 -6.061 1.00 96.06 101 THR A O 1
ATOM 782 N N . ARG A 1 102 ? 11.460 1.007 -7.116 1.00 96.44 102 ARG A N 1
ATOM 783 C CA . ARG A 1 102 ? 12.901 0.877 -7.283 1.00 96.44 102 ARG A CA 1
ATOM 784 C C . ARG A 1 102 ? 13.174 0.425 -8.696 1.00 96.44 102 ARG A C 1
ATOM 786 O O . ARG A 1 102 ? 12.385 -0.320 -9.264 1.00 96.44 102 ARG A O 1
ATOM 793 N N . GLU A 1 103 ? 14.313 0.856 -9.211 1.00 96.62 103 GLU A N 1
ATOM 794 C CA . GLU A 1 103 ? 14.751 0.554 -10.561 1.00 96.62 103 GLU A CA 1
ATOM 795 C C . GLU A 1 103 ? 16.166 -0.025 -10.535 1.00 96.62 103 GLU A C 1
ATOM 797 O O . GLU A 1 103 ? 17.042 0.446 -9.801 1.00 96.62 103 GLU A O 1
ATOM 802 N N . ARG A 1 104 ? 16.410 -0.999 -11.411 1.00 96.75 104 ARG A N 1
ATOM 803 C CA . ARG A 1 104 ? 17.742 -1.395 -11.862 1.00 96.75 104 ARG A CA 1
ATOM 804 C C . ARG A 1 104 ? 17.755 -1.419 -13.384 1.00 96.75 104 ARG A C 1
ATOM 806 O O . ARG A 1 104 ? 16.905 -2.050 -14.000 1.00 96.75 104 ARG A O 1
ATOM 813 N N . ARG A 1 105 ? 18.760 -0.783 -13.982 1.00 96.25 105 ARG A N 1
ATOM 814 C CA . ARG A 1 105 ? 18.971 -0.766 -15.432 1.00 96.25 105 ARG A CA 1
ATOM 815 C C . ARG A 1 105 ? 20.128 -1.677 -15.823 1.00 96.25 105 ARG A C 1
ATOM 817 O O . ARG A 1 105 ? 21.204 -1.586 -15.236 1.00 96.25 105 ARG A O 1
ATOM 824 N N . GLU A 1 106 ? 19.924 -2.478 -16.856 1.00 95.50 106 GLU A N 1
ATOM 825 C CA . GLU A 1 106 ? 20.911 -3.381 -17.444 1.00 95.50 106 GLU A CA 1
ATOM 826 C C . GLU A 1 106 ? 21.165 -3.011 -18.911 1.00 95.50 106 GLU A C 1
ATOM 828 O O . GLU A 1 106 ? 20.241 -2.638 -19.632 1.00 95.50 106 GLU A O 1
ATOM 833 N N . ALA A 1 107 ? 22.423 -3.063 -19.354 1.00 94.06 107 ALA A N 1
ATOM 834 C CA . ALA A 1 107 ? 22.766 -2.878 -20.762 1.00 94.06 107 ALA A CA 1
ATOM 835 C C . ALA A 1 107 ? 22.705 -4.231 -21.481 1.00 94.06 107 ALA A C 1
ATOM 837 O O . ALA A 1 107 ? 23.364 -5.178 -21.060 1.00 94.06 107 ALA A O 1
ATOM 838 N N . VAL A 1 108 ? 21.946 -4.306 -22.572 1.00 92.06 108 VAL A N 1
ATOM 839 C CA . VAL A 1 108 ? 21.736 -5.527 -23.361 1.00 92.06 108 VAL A CA 1
ATOM 840 C C . VAL A 1 108 ? 22.024 -5.256 -24.836 1.00 92.06 108 VAL A C 1
ATOM 842 O O . VAL A 1 108 ? 21.774 -4.156 -25.325 1.00 92.06 108 VAL A O 1
ATOM 845 N N . ILE A 1 109 ? 22.547 -6.247 -25.561 1.00 90.88 109 ILE A N 1
ATOM 846 C CA . ILE A 1 109 ? 22.770 -6.137 -27.010 1.00 90.88 109 ILE A CA 1
ATOM 847 C C . ILE A 1 109 ? 21.576 -6.759 -27.730 1.00 90.88 109 ILE A C 1
ATOM 849 O O . ILE A 1 109 ? 21.332 -7.958 -27.605 1.00 90.88 109 ILE A O 1
ATOM 853 N N . VAL A 1 110 ? 20.854 -5.956 -28.508 1.00 85.81 110 VAL A N 1
ATOM 854 C CA . VAL A 1 110 ? 19.722 -6.395 -29.333 1.00 85.81 110 VAL A CA 1
ATOM 855 C C . VAL A 1 110 ? 20.022 -5.993 -30.769 1.00 85.81 110 VAL A C 1
ATOM 857 O O . VAL A 1 110 ? 20.254 -4.821 -31.037 1.00 85.81 110 VAL A O 1
ATOM 860 N N . GLU A 1 111 ? 20.080 -6.967 -31.679 1.00 87.62 111 GLU A N 1
ATOM 861 C CA . GLU A 1 111 ? 20.389 -6.738 -33.105 1.00 87.62 111 GLU A CA 1
ATOM 862 C C . GLU A 1 111 ? 21.720 -5.994 -33.350 1.00 87.62 111 GLU A C 1
ATOM 864 O O . GLU A 1 111 ? 21.880 -5.264 -34.322 1.00 87.62 111 GLU A O 1
ATOM 869 N N . GLY A 1 112 ? 22.705 -6.193 -32.466 1.00 88.56 112 GLY A N 1
ATOM 870 C CA . GLY A 1 112 ? 24.014 -5.533 -32.552 1.00 88.56 112 GLY A CA 1
ATOM 871 C C . GLY A 1 112 ? 24.048 -4.110 -31.981 1.00 88.56 112 GLY A C 1
ATOM 872 O O . GLY A 1 112 ? 25.108 -3.488 -31.979 1.00 88.56 112 GLY A O 1
ATOM 873 N N . GLU A 1 113 ? 22.931 -3.613 -31.449 1.00 87.94 113 GLU A N 1
ATOM 874 C CA . GLU A 1 113 ? 22.830 -2.306 -30.801 1.00 87.94 113 GLU A CA 1
ATOM 875 C C . GLU A 1 113 ? 22.786 -2.439 -29.276 1.00 87.94 113 GLU A C 1
ATOM 877 O O . GLU A 1 113 ? 22.117 -3.317 -28.729 1.00 87.94 113 GLU A O 1
ATOM 882 N N . ASN A 1 114 ? 23.457 -1.521 -28.573 1.00 90.56 114 ASN A N 1
ATOM 883 C CA . ASN A 1 114 ? 23.321 -1.397 -27.123 1.00 90.56 114 ASN A CA 1
ATOM 884 C C . ASN A 1 114 ? 21.961 -0.779 -26.778 1.00 90.56 114 ASN A C 1
ATOM 886 O O . ASN A 1 114 ? 21.695 0.378 -27.108 1.00 90.56 114 ASN A O 1
ATOM 890 N N . ARG A 1 115 ? 21.135 -1.536 -26.060 1.00 92.94 115 ARG A N 1
ATOM 891 C CA . ARG A 1 115 ? 19.852 -1.107 -25.496 1.00 92.94 115 ARG A CA 1
ATOM 892 C C . ARG A 1 115 ? 19.872 -1.220 -23.976 1.00 92.94 115 ARG A C 1
ATOM 894 O O . ARG A 1 115 ? 20.775 -1.818 -23.392 1.00 92.94 115 ARG A O 1
ATOM 901 N N . PHE A 1 116 ? 18.872 -0.628 -23.334 1.00 94.75 116 PHE A N 1
ATOM 902 C CA . PHE A 1 116 ? 18.653 -0.788 -21.902 1.00 94.75 116 PHE A CA 1
ATOM 903 C C . PHE A 1 116 ? 17.454 -1.689 -21.643 1.00 94.75 116 PHE A C 1
ATOM 905 O O . PHE A 1 116 ? 16.434 -1.577 -22.316 1.00 94.75 116 PHE A O 1
ATOM 912 N N . PHE A 1 117 ? 17.592 -2.543 -20.639 1.00 95.06 117 PHE A N 1
ATOM 913 C CA . PHE A 1 117 ? 16.505 -3.292 -20.037 1.00 95.06 117 PHE A CA 1
ATOM 914 C C . PHE A 1 117 ? 16.316 -2.795 -18.602 1.00 95.06 117 PHE A C 1
ATOM 916 O O . PHE A 1 117 ? 17.290 -2.535 -17.890 1.00 95.06 117 PHE A O 1
ATOM 923 N N . PHE A 1 118 ? 15.071 -2.586 -18.199 1.00 97.06 118 PHE A N 1
ATOM 924 C CA . PHE A 1 118 ? 14.706 -1.981 -16.926 1.00 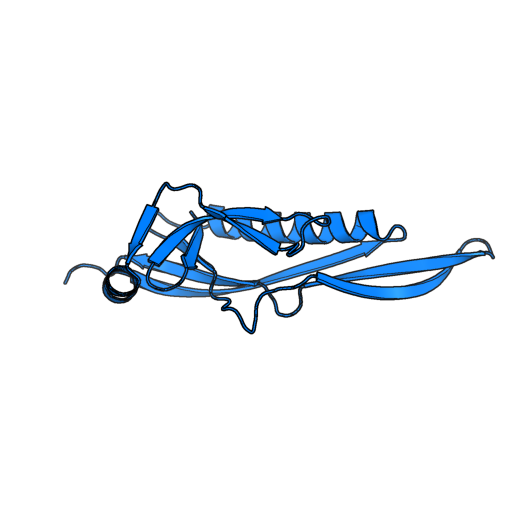97.06 118 PHE A CA 1
ATOM 925 C C . PHE A 1 118 ? 13.982 -3.005 -16.070 1.00 97.06 118 PHE A C 1
ATOM 927 O O . PHE A 1 118 ? 13.012 -3.603 -16.525 1.00 97.06 118 PHE A O 1
ATOM 934 N N . HIS A 1 119 ? 14.432 -3.138 -14.828 1.00 97.62 119 HIS A N 1
ATOM 935 C CA . HIS A 1 119 ? 13.788 -3.935 -13.797 1.00 97.62 119 HIS A CA 1
ATOM 936 C C . HIS A 1 119 ? 13.201 -3.021 -12.739 1.00 97.62 119 HIS A C 1
ATOM 938 O O . HIS A 1 119 ? 13.924 -2.187 -12.183 1.00 97.62 119 HIS A O 1
ATOM 944 N N . TRP A 1 120 ? 11.922 -3.203 -12.442 1.00 97.81 120 TRP A N 1
ATOM 945 C CA . TRP A 1 120 ? 11.181 -2.413 -11.473 1.00 97.81 120 TRP A CA 1
ATOM 946 C C . TRP A 1 120 ? 10.586 -3.296 -10.386 1.00 97.81 120 TRP A C 1
ATOM 948 O O . TRP A 1 120 ? 10.020 -4.346 -10.673 1.00 97.81 120 TRP A O 1
ATOM 958 N N . TRP A 1 121 ? 10.677 -2.851 -9.136 1.00 97.94 121 TRP A N 1
ATOM 959 C CA . TRP A 1 121 ? 10.058 -3.521 -7.989 1.00 97.94 121 TRP A CA 1
ATOM 960 C C . TRP A 1 121 ? 9.643 -2.513 -6.917 1.00 97.94 121 TRP A C 1
ATOM 962 O O . TRP A 1 121 ? 9.962 -1.326 -7.003 1.00 97.94 121 TRP A O 1
ATOM 972 N N . VAL A 1 122 ? 8.924 -2.975 -5.895 1.00 97.44 122 VAL A N 1
ATOM 973 C CA . VAL A 1 122 ? 8.539 -2.158 -4.734 1.00 97.44 122 VAL A CA 1
ATOM 974 C C . VAL A 1 122 ? 9.372 -2.553 -3.519 1.00 97.44 122 VAL A C 1
ATOM 976 O O . VAL A 1 122 ? 9.303 -3.696 -3.076 1.00 97.44 122 VAL A O 1
ATOM 979 N N . ASP A 1 123 ? 10.136 -1.609 -2.965 1.00 96.12 123 ASP A N 1
ATOM 980 C CA . ASP A 1 123 ? 10.910 -1.822 -1.736 1.00 96.12 123 ASP A CA 1
ATOM 981 C C . ASP A 1 123 ? 11.056 -0.530 -0.890 1.00 96.12 123 ASP A C 1
ATOM 983 O O . ASP A 1 123 ? 11.571 0.490 -1.386 1.00 96.12 123 ASP A O 1
ATOM 987 N N . PRO A 1 124 ? 10.640 -0.537 0.396 1.00 95.38 124 PRO A N 1
ATOM 988 C CA . PRO A 1 124 ? 10.029 -1.660 1.127 1.00 95.38 124 PRO A CA 1
ATOM 989 C C . PRO A 1 124 ? 8.648 -2.049 0.561 1.00 95.38 124 PRO A C 1
ATOM 991 O O . PRO A 1 124 ? 8.030 -1.224 -0.114 1.00 95.38 124 PRO A O 1
ATOM 994 N N . PRO A 1 125 ? 8.142 -3.269 0.817 1.00 96.31 125 PRO A N 1
ATOM 995 C CA . PRO A 1 125 ? 6.848 -3.706 0.298 1.00 96.31 125 PRO A CA 1
ATOM 996 C C . PRO A 1 125 ? 5.676 -2.949 0.940 1.00 96.31 125 PRO A C 1
ATOM 998 O O . PRO A 1 125 ? 5.763 -2.425 2.060 1.00 96.31 125 PRO A O 1
ATOM 1001 N N . LEU A 1 126 ? 4.535 -2.920 0.244 1.00 97.81 126 LEU A N 1
ATOM 1002 C CA . LEU A 1 126 ? 3.290 -2.399 0.805 1.00 97.81 126 LEU A CA 1
ATOM 1003 C C . LEU A 1 126 ? 2.729 -3.428 1.796 1.00 97.81 126 LEU A C 1
ATOM 1005 O O . LEU A 1 126 ? 2.262 -4.496 1.418 1.00 97.81 126 LEU A O 1
ATOM 1009 N N . ARG A 1 127 ? 2.762 -3.109 3.083 1.00 98.38 127 ARG A N 1
ATOM 1010 C CA . ARG A 1 127 ? 2.273 -3.954 4.172 1.00 98.38 127 ARG A CA 1
ATOM 1011 C C . ARG A 1 127 ? 0.807 -3.660 4.435 1.00 98.38 127 ARG A C 1
ATOM 1013 O O . ARG A 1 127 ? 0.413 -2.506 4.624 1.00 98.38 127 ARG A O 1
ATOM 1020 N N . VAL A 1 128 ? 0.008 -4.716 4.499 1.00 98.50 128 VAL A N 1
ATOM 1021 C CA . VAL A 1 128 ? -1.433 -4.636 4.738 1.00 98.50 128 VAL A CA 1
ATOM 1022 C C . VAL A 1 128 ? -1.877 -5.648 5.787 1.00 98.50 128 VAL A C 1
ATOM 1024 O O . VAL A 1 128 ? -1.235 -6.677 5.996 1.00 98.50 128 VAL A O 1
ATOM 1027 N N . GLY A 1 129 ? -2.993 -5.364 6.449 1.00 98.38 129 GLY A N 1
ATOM 1028 C CA . GLY A 1 129 ? -3.656 -6.309 7.339 1.00 98.38 129 GLY A CA 1
ATOM 1029 C C . GLY A 1 129 ? -5.158 -6.328 7.121 1.00 98.38 129 GLY A C 1
ATOM 1030 O O . GLY A 1 129 ? -5.749 -5.299 6.812 1.00 98.38 129 GLY A O 1
ATOM 1031 N N . VAL A 1 130 ? -5.767 -7.495 7.282 1.00 98.56 130 VAL A N 1
ATOM 1032 C CA . VAL A 1 130 ? -7.219 -7.656 7.338 1.00 98.56 130 VAL A CA 1
ATOM 1033 C C . VAL A 1 130 ? -7.641 -7.541 8.793 1.00 98.56 130 VAL A C 1
ATOM 1035 O O . VAL A 1 130 ? -7.078 -8.210 9.664 1.00 98.56 130 VAL A O 1
ATOM 1038 N N . PHE A 1 131 ? -8.612 -6.675 9.050 1.00 98.38 131 PHE A N 1
ATOM 1039 C CA . PHE A 1 131 ? -9.166 -6.424 10.370 1.00 98.38 131 PHE A CA 1
ATOM 1040 C C . PHE A 1 131 ? -10.666 -6.662 10.353 1.00 98.38 131 PHE A C 1
ATOM 1042 O O . PHE A 1 131 ? -11.336 -6.361 9.369 1.00 98.38 131 PHE A O 1
ATOM 1049 N N . GLU A 1 132 ? -11.192 -7.136 11.470 1.00 97.19 132 GLU A N 1
ATOM 1050 C CA . GLU A 1 132 ? -12.626 -7.297 11.696 1.00 97.19 132 GLU A CA 1
ATOM 1051 C C . GLU A 1 132 ? -13.016 -6.679 13.037 1.00 97.19 132 GLU A C 1
ATOM 1053 O O . GLU A 1 132 ? -12.171 -6.520 13.927 1.00 97.19 132 GLU A O 1
ATOM 1058 N N . ALA A 1 133 ? -14.294 -6.338 13.188 1.00 94.88 133 ALA A N 1
ATOM 1059 C CA . ALA A 1 133 ? -14.819 -5.871 14.461 1.00 94.88 133 ALA A CA 1
ATOM 1060 C C . ALA A 1 133 ? -14.676 -6.968 15.529 1.00 94.88 133 ALA A C 1
ATOM 1062 O O . ALA A 1 133 ? -14.995 -8.135 15.297 1.00 94.88 133 ALA A O 1
ATOM 1063 N N . LYS A 1 134 ? -14.216 -6.599 16.725 1.00 94.12 134 LYS A N 1
ATOM 1064 C CA . LYS A 1 134 ? -14.259 -7.492 17.881 1.00 94.12 134 LYS A CA 1
ATOM 1065 C C . LYS A 1 134 ? -15.726 -7.744 18.221 1.00 94.12 134 LYS A C 1
ATOM 1067 O O . LYS A 1 134 ? -16.514 -6.803 18.306 1.00 94.12 134 LYS A O 1
ATOM 1072 N N . ALA A 1 135 ? -16.085 -9.006 18.441 1.00 80.12 135 ALA A N 1
ATOM 1073 C CA . ALA A 1 135 ? -17.384 -9.323 19.012 1.00 80.12 135 ALA A CA 1
ATOM 1074 C C . ALA A 1 135 ? -17.513 -8.601 20.361 1.00 80.12 135 ALA A C 1
ATOM 1076 O O . ALA A 1 135 ? -16.623 -8.705 21.209 1.00 80.12 135 ALA A O 1
ATOM 1077 N N . SER A 1 136 ? -18.592 -7.842 20.535 1.00 63.38 136 SER A N 1
ATOM 1078 C CA . SER A 1 136 ? -18.965 -7.292 21.834 1.00 63.38 136 SER A CA 1
ATOM 1079 C C . SER A 1 136 ? -19.295 -8.480 22.739 1.00 63.38 136 SER A C 1
ATOM 1081 O O . SER A 1 136 ? -20.273 -9.180 22.482 1.00 63.38 136 SER A O 1
ATOM 1083 N N . GLY A 1 137 ? -18.415 -8.774 23.698 1.00 49.94 137 GLY A N 1
ATOM 1084 C CA . GLY A 1 137 ? -18.657 -9.785 24.730 1.00 49.94 137 GLY A CA 1
ATOM 1085 C C . GLY A 1 137 ? -19.717 -9.341 25.724 1.00 49.94 137 GLY A C 1
ATOM 1086 O O . GLY A 1 137 ? -19.840 -8.112 25.932 1.00 49.94 137 GLY A O 1
#

Secondary structure (DSSP, 8-state):
-EEEEETTEEEEEEEEE-TTSSSSEEEEEEEEEEEEHHHHHHHEEEEEEEEE--EEEESSHHHHHHHHHHHHHHHHHHHHHTPPTTEEEEE---SSS---EEEEEEEEEETTEEEEEEEEEESS-EEEEEEEEPP--